Protein AF-A0A7X7N074-F1 (afdb_monomer_lite)

Secondary structure (DSSP, 8-state):
-EEEEEEEEBPHHHHHTGGG---GGGSBSS-EEEES--HHHHHHHHHHH-EEEEEEETTEEEEEEEHHHHHHHHHHH--EETTGGG--TTSEEEEEEEEE-

Foldseek 3Di:
DDKWKWKAAFDPVCVVVVQVAQALVNGHPDTWTKADADLVRCCVLCVVQFDDWHDNYVVKIKTKDFLLSVVVVCVVRVIDTPPNVVGDRGGIMMMMMGDDD

Structure (mmCIF, N/CA/C/O backbone):
data_AF-A0A7X7N074-F1
#
_entry.id   AF-A0A7X7N074-F1
#
loop_
_atom_site.group_PDB
_atom_site.id
_atom_site.type_symbol
_atom_site.label_atom_id
_atom_site.label_alt_id
_atom_site.label_comp_id
_atom_site.label_asym_id
_atom_site.label_entity_id
_atom_site.label_seq_id
_atom_site.pdbx_PDB_ins_code
_atom_site.Cartn_x
_atom_site.Cartn_y
_atom_site.Cartn_z
_atom_site.occupancy
_atom_site.B_iso_or_equiv
_atom_site.auth_seq_id
_atom_site.auth_comp_id
_atom_site.auth_asym_id
_atom_site.auth_atom_id
_atom_site.pdbx_PDB_model_num
ATOM 1 N N . MET A 1 1 ? 16.260 -6.460 7.716 1.00 60.62 1 MET A N 1
ATOM 2 C CA . MET A 1 1 ? 15.980 -5.727 6.471 1.00 60.62 1 MET A CA 1
ATOM 3 C C . MET A 1 1 ? 15.388 -4.399 6.880 1.00 60.62 1 MET A C 1
ATOM 5 O O . MET A 1 1 ? 14.380 -4.406 7.583 1.00 60.62 1 MET A O 1
ATOM 9 N N . MET A 1 2 ? 16.081 -3.304 6.583 1.00 80.94 2 MET A N 1
ATOM 10 C CA . MET A 1 2 ? 15.504 -1.976 6.754 1.00 80.94 2 MET A CA 1
ATOM 11 C C . MET A 1 2 ? 14.613 -1.725 5.542 1.00 80.94 2 MET A C 1
ATOM 13 O O . MET A 1 2 ? 14.959 -2.093 4.425 1.00 80.94 2 MET A O 1
ATOM 17 N N . SER A 1 3 ? 13.425 -1.193 5.770 1.00 87.06 3 SER A N 1
ATOM 18 C CA . SER A 1 3 ? 12.478 -0.912 4.701 1.00 87.06 3 SER A CA 1
ATOM 19 C C . SER A 1 3 ? 11.684 0.318 5.072 1.00 87.06 3 SER A C 1
ATOM 21 O O . SER A 1 3 ? 11.280 0.445 6.231 1.00 87.06 3 SER A O 1
ATOM 23 N N . SER A 1 4 ? 11.413 1.156 4.085 1.00 91.62 4 SER A N 1
ATOM 24 C CA . SER A 1 4 ? 10.496 2.279 4.224 1.00 91.62 4 SER A CA 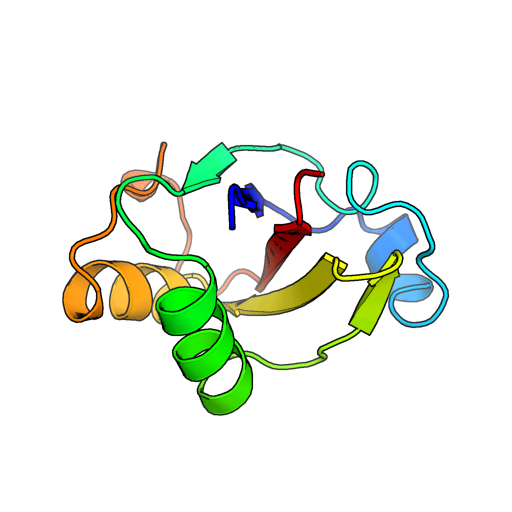1
ATOM 25 C C . SER A 1 4 ? 9.241 2.002 3.420 1.00 91.62 4 SER A C 1
ATOM 27 O O . SER A 1 4 ? 9.289 1.411 2.341 1.00 91.62 4 SER A O 1
ATOM 29 N N . ILE A 1 5 ? 8.099 2.393 3.971 1.00 93.69 5 ILE A N 1
ATOM 30 C CA . ILE A 1 5 ? 6.807 2.211 3.322 1.00 93.69 5 ILE A CA 1
ATOM 31 C C . ILE A 1 5 ? 6.136 3.567 3.267 1.00 93.69 5 ILE A C 1
ATOM 33 O O . ILE A 1 5 ? 5.967 4.225 4.293 1.00 93.69 5 ILE A O 1
ATOM 37 N N . TYR A 1 6 ? 5.735 3.946 2.064 1.00 94.31 6 TYR A N 1
ATOM 38 C CA . TYR A 1 6 ? 5.066 5.202 1.784 1.00 94.31 6 TYR A CA 1
ATOM 39 C C . TYR A 1 6 ? 3.683 4.937 1.218 1.00 94.31 6 TYR A C 1
ATOM 41 O O . TYR A 1 6 ? 3.462 3.943 0.524 1.00 94.31 6 TYR A O 1
ATOM 49 N N . TYR A 1 7 ? 2.749 5.838 1.482 1.00 93.94 7 TYR A N 1
ATOM 50 C CA . TYR A 1 7 ? 1.451 5.840 0.833 1.00 93.94 7 TYR A CA 1
ATOM 51 C C . TYR A 1 7 ? 1.052 7.253 0.417 1.00 93.94 7 TYR A C 1
ATOM 53 O O . TYR A 1 7 ? 1.511 8.244 0.984 1.00 93.94 7 TYR A O 1
ATOM 61 N N . GLY A 1 8 ? 0.176 7.334 -0.577 1.00 93.50 8 GLY A N 1
ATOM 62 C CA . GLY A 1 8 ? -0.319 8.607 -1.075 1.00 93.50 8 GLY A CA 1
ATOM 63 C C . GLY A 1 8 ? -1.245 8.446 -2.265 1.00 93.50 8 GLY A C 1
ATOM 64 O O . GLY A 1 8 ? -1.520 7.334 -2.724 1.00 93.50 8 GLY A O 1
ATOM 65 N N . LYS A 1 9 ? -1.756 9.568 -2.773 1.00 92.62 9 LYS A N 1
ATOM 66 C CA . LYS A 1 9 ? -2.494 9.564 -4.041 1.00 92.62 9 LYS A CA 1
ATOM 67 C C . LYS A 1 9 ? -1.539 9.215 -5.177 1.00 92.62 9 LYS A C 1
ATOM 69 O O . LYS A 1 9 ? -0.403 9.679 -5.191 1.00 92.62 9 LYS A O 1
ATOM 74 N N . ILE A 1 10 ? -1.998 8.399 -6.120 1.00 90.44 10 ILE A N 1
ATOM 75 C CA . ILE A 1 10 ? -1.210 8.032 -7.303 1.00 90.44 10 ILE A CA 1
ATOM 76 C C . ILE A 1 10 ? -1.213 9.223 -8.261 1.00 90.44 10 ILE A C 1
ATOM 78 O O . ILE A 1 10 ? -2.275 9.796 -8.506 1.00 90.44 10 ILE A O 1
ATOM 82 N N . LYS A 1 11 ? -0.052 9.584 -8.811 1.00 89.81 11 LYS A N 1
ATOM 83 C CA . LYS A 1 11 ? 0.023 10.599 -9.869 1.00 89.81 11 LYS A CA 1
ATOM 84 C C . LYS A 1 11 ? -0.730 10.122 -11.118 1.00 89.81 11 LYS A C 1
ATOM 86 O O . LYS A 1 11 ? -0.606 8.956 -11.499 1.00 89.81 11 LYS A O 1
ATOM 91 N N . GLU A 1 12 ? -1.509 10.985 -11.768 1.00 86.56 12 GLU A N 1
ATOM 92 C CA . GLU A 1 12 ? -2.344 10.589 -12.918 1.00 86.56 12 GLU A CA 1
ATOM 93 C C . GLU A 1 12 ? -1.503 10.050 -14.085 1.00 86.56 12 GLU A C 1
ATOM 95 O O . GLU A 1 12 ? -1.845 9.032 -14.690 1.00 86.56 12 GLU A O 1
ATOM 100 N N . GLU A 1 13 ? -0.350 10.664 -14.345 1.00 85.88 13 GLU A N 1
ATOM 101 C CA . GLU A 1 13 ? 0.603 10.236 -15.366 1.00 85.88 13 GLU A CA 1
ATOM 102 C C . GLU A 1 13 ? 1.169 8.837 -15.083 1.00 85.88 13 GLU A C 1
ATOM 104 O O . GLU A 1 13 ? 1.361 8.046 -16.007 1.00 85.88 13 GLU A O 1
ATOM 109 N N . ARG A 1 14 ? 1.349 8.497 -13.801 1.00 84.50 14 ARG A N 1
ATOM 110 C CA . ARG A 1 14 ? 1.825 7.185 -13.338 1.00 84.50 14 ARG A CA 1
ATOM 111 C C . ARG A 1 14 ? 0.710 6.152 -13.271 1.00 84.50 14 ARG A C 1
ATOM 113 O O . ARG A 1 14 ? 0.992 4.957 -13.282 1.00 84.50 14 ARG A O 1
ATOM 120 N N . LEU A 1 15 ? -0.553 6.580 -13.214 1.00 82.81 15 LEU A N 1
ATOM 121 C CA . LEU A 1 15 ? -1.703 5.683 -13.292 1.00 82.81 15 LEU A CA 1
ATOM 122 C C . LEU A 1 15 ? -1.823 5.070 -14.693 1.00 82.81 15 LEU A C 1
ATOM 124 O O . LEU A 1 15 ? -2.110 3.877 -14.805 1.00 82.81 15 LEU A O 1
ATOM 128 N N . ALA A 1 16 ? -1.566 5.869 -15.735 1.00 81.75 16 ALA A N 1
ATOM 129 C CA . ALA A 1 16 ? -1.566 5.424 -17.128 1.00 81.75 16 ALA A CA 1
ATOM 130 C C . ALA A 1 16 ? -0.387 4.489 -17.448 1.00 81.75 16 ALA A C 1
ATOM 132 O O . ALA A 1 16 ? -0.560 3.512 -18.172 1.00 81.75 16 ALA A O 1
ATOM 133 N N . THR A 1 17 ? 0.787 4.749 -16.868 1.00 82.69 17 THR A N 1
ATOM 134 C CA . THR A 1 17 ? 2.019 3.959 -17.059 1.00 82.69 17 THR A CA 1
ATOM 135 C C . THR A 1 17 ? 2.325 3.046 -15.873 1.00 82.69 17 THR A C 1
ATOM 137 O O . THR A 1 17 ? 3.478 2.720 -15.609 1.00 82.69 17 THR A O 1
ATOM 140 N N . TRP A 1 18 ? 1.292 2.607 -15.142 1.00 84.06 18 TRP A N 1
ATOM 141 C CA . TRP A 1 18 ? 1.462 1.922 -13.857 1.00 84.06 18 TRP A CA 1
ATOM 142 C C . TRP A 1 18 ? 2.423 0.727 -13.909 1.00 84.06 18 TRP A C 1
ATOM 144 O O . TRP A 1 18 ? 3.196 0.539 -12.973 1.00 84.06 18 TRP A O 1
ATOM 154 N N . GLN A 1 19 ? 2.388 -0.049 -14.997 1.00 82.12 19 GLN A N 1
ATOM 155 C CA . GLN A 1 19 ? 3.231 -1.236 -15.180 1.00 82.12 19 GLN A CA 1
ATOM 156 C C . GLN A 1 19 ? 4.683 -0.927 -15.578 1.00 82.12 19 GLN A C 1
ATOM 158 O O . GLN A 1 19 ? 5.541 -1.775 -15.366 1.00 82.12 19 GLN A O 1
ATOM 163 N N . ASP A 1 20 ? 4.963 0.270 -16.098 1.00 79.75 20 ASP A N 1
ATOM 164 C CA . ASP A 1 20 ? 6.281 0.668 -16.615 1.00 79.75 20 ASP A CA 1
ATOM 165 C C . ASP A 1 20 ? 7.067 1.540 -15.616 1.00 79.75 20 ASP A C 1
ATOM 167 O O . ASP A 1 20 ? 8.078 2.155 -15.959 1.00 79.75 20 ASP A O 1
ATOM 171 N N . ASN A 1 21 ? 6.596 1.643 -14.371 1.00 74.62 21 ASN A N 1
ATOM 172 C CA . ASN A 1 21 ? 7.233 2.477 -13.358 1.00 74.62 21 ASN A CA 1
ATOM 173 C C . ASN A 1 21 ? 8.518 1.836 -12.829 1.00 74.62 21 ASN A C 1
ATOM 175 O O . ASN A 1 21 ? 8.475 0.785 -12.199 1.00 74.62 21 ASN A O 1
ATOM 179 N N . SER A 1 22 ? 9.644 2.522 -13.027 1.00 77.94 22 SER A N 1
ATOM 180 C CA . SER A 1 22 ? 10.978 2.117 -12.559 1.00 77.94 22 SER A CA 1
ATOM 181 C C . SER A 1 22 ? 11.526 2.983 -11.419 1.00 77.94 22 SER A C 1
ATOM 183 O O . SER A 1 22 ? 12.689 2.856 -11.051 1.00 77.94 22 SER A O 1
ATOM 185 N N . GLU A 1 23 ? 10.732 3.926 -10.908 1.00 82.56 23 GLU A N 1
ATOM 186 C CA . GLU A 1 23 ? 11.156 4.865 -9.868 1.00 82.56 23 GLU A CA 1
ATOM 187 C C . GLU A 1 23 ? 10.180 4.816 -8.685 1.00 82.56 23 GLU A C 1
ATOM 189 O O . GLU A 1 23 ? 9.076 5.353 -8.793 1.00 82.56 23 GLU A O 1
ATOM 194 N N . PRO A 1 24 ? 10.545 4.199 -7.543 1.00 80.00 24 PRO A N 1
ATOM 195 C CA . PRO A 1 24 ? 9.631 4.025 -6.411 1.00 80.00 24 PRO A CA 1
ATOM 196 C C . PRO A 1 24 ? 9.120 5.351 -5.828 1.00 80.00 24 PRO A C 1
ATOM 198 O O . PRO A 1 24 ? 7.959 5.451 -5.436 1.00 80.00 24 PRO A O 1
ATOM 201 N N . TYR A 1 25 ? 9.967 6.381 -5.793 1.00 80.31 25 TYR A N 1
ATOM 202 C CA . TYR A 1 25 ? 9.647 7.671 -5.173 1.00 80.31 25 TYR A CA 1
ATOM 203 C C . TYR A 1 25 ? 8.798 8.599 -6.055 1.00 80.31 25 TYR A C 1
ATOM 205 O O . TYR A 1 25 ? 8.281 9.595 -5.552 1.00 80.31 25 TYR A O 1
ATOM 213 N N . ASP A 1 26 ? 8.639 8.287 -7.346 1.00 86.19 26 ASP A N 1
ATOM 214 C CA . ASP A 1 26 ? 7.942 9.150 -8.311 1.00 86.19 26 ASP A CA 1
ATOM 215 C C . ASP A 1 26 ? 6.512 8.681 -8.632 1.00 86.19 26 ASP A C 1
ATOM 217 O O . ASP A 1 26 ? 5.896 9.119 -9.598 1.00 86.19 26 ASP A O 1
ATOM 221 N N . ILE A 1 27 ? 5.956 7.778 -7.826 1.00 87.44 27 ILE A N 1
ATOM 222 C CA . ILE A 1 27 ? 4.631 7.183 -8.069 1.00 87.44 27 ILE A CA 1
ATOM 223 C C . ILE A 1 27 ? 3.517 7.985 -7.394 1.00 87.44 27 ILE A C 1
ATOM 225 O O . ILE A 1 27 ? 2.392 8.060 -7.899 1.00 87.44 27 ILE A O 1
ATOM 229 N N . LEU A 1 28 ? 3.826 8.564 -6.236 1.00 91.81 28 LEU A N 1
ATOM 230 C CA . LEU A 1 28 ? 2.861 9.211 -5.358 1.00 91.81 28 LEU A CA 1
ATOM 231 C C . LEU A 1 28 ? 2.959 10.733 -5.477 1.00 91.81 28 LEU A C 1
ATOM 233 O O . LEU A 1 28 ? 4.046 11.287 -5.624 1.00 91.81 28 LEU A O 1
ATOM 237 N N . VAL A 1 29 ? 1.816 11.414 -5.403 1.00 90.75 29 VAL A N 1
ATOM 238 C CA . VAL A 1 29 ? 1.748 12.881 -5.302 1.00 90.75 29 VAL A CA 1
ATOM 239 C C . VAL A 1 29 ? 2.351 13.341 -3.974 1.00 90.75 29 VAL A C 1
ATOM 241 O O . VAL A 1 29 ? 3.145 14.277 -3.944 1.00 90.75 29 VAL A O 1
ATOM 244 N N . ASP A 1 30 ? 2.008 12.632 -2.899 1.00 89.19 30 ASP A N 1
ATOM 245 C CA . ASP A 1 30 ? 2.478 12.868 -1.539 1.00 89.19 30 ASP A CA 1
ATOM 246 C C . ASP A 1 30 ? 3.072 11.573 -0.977 1.00 89.19 30 ASP A C 1
ATOM 248 O O . ASP A 1 30 ? 2.500 10.499 -1.157 1.00 89.19 30 ASP A O 1
ATOM 252 N N . ASN A 1 31 ? 4.194 11.672 -0.265 1.00 90.06 31 ASN A N 1
ATOM 253 C CA . ASN A 1 31 ? 4.864 10.527 0.353 1.00 90.06 31 ASN A CA 1
ATOM 254 C C . ASN A 1 31 ? 4.622 10.543 1.866 1.00 90.06 31 ASN A C 1
ATOM 256 O O . ASN A 1 31 ? 5.421 11.100 2.614 1.00 90.06 31 ASN A O 1
ATOM 260 N N . HIS A 1 32 ? 3.505 9.974 2.316 1.00 92.88 32 HIS A N 1
ATOM 261 C CA . HIS A 1 32 ? 3.211 9.820 3.744 1.00 92.88 32 HIS A CA 1
ATOM 262 C C . HIS A 1 32 ? 3.776 8.506 4.265 1.00 92.88 32 HIS A C 1
ATOM 264 O O . HIS A 1 32 ? 3.592 7.463 3.634 1.00 92.88 32 HIS A O 1
ATOM 270 N N . GLU A 1 33 ? 4.452 8.538 5.409 1.00 92.06 33 GLU A N 1
ATOM 271 C CA . GLU A 1 33 ? 5.110 7.345 5.933 1.00 92.06 33 GLU A CA 1
ATOM 272 C C . GLU A 1 33 ? 4.140 6.405 6.659 1.00 92.06 33 GLU A C 1
ATOM 274 O O . GLU A 1 33 ? 3.173 6.801 7.320 1.00 92.06 33 GLU A O 1
ATOM 279 N N . ILE A 1 34 ? 4.420 5.110 6.515 1.00 93.00 34 ILE A N 1
ATOM 280 C CA . ILE A 1 34 ? 3.836 4.042 7.314 1.00 9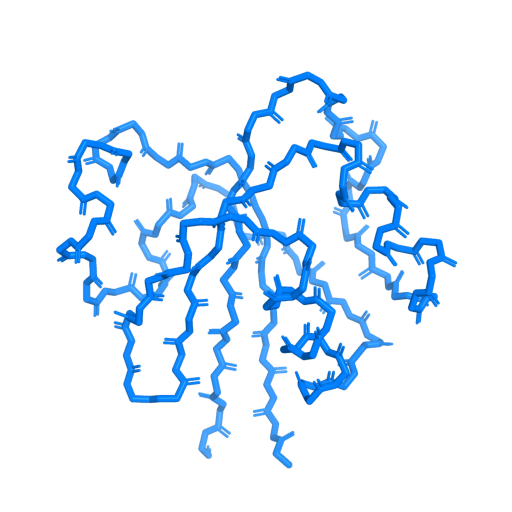3.00 34 ILE A CA 1
ATOM 281 C C . ILE A 1 34 ? 4.934 3.491 8.219 1.00 93.00 34 ILE A C 1
ATOM 283 O O . ILE A 1 34 ? 5.866 2.821 7.772 1.00 93.00 34 ILE A O 1
ATOM 287 N N . HIS A 1 35 ? 4.786 3.721 9.517 1.00 91.06 35 HIS A N 1
ATOM 288 C CA . HIS A 1 35 ? 5.731 3.286 10.533 1.00 91.06 35 HIS A CA 1
ATOM 289 C C . HIS A 1 35 ? 5.230 2.064 11.308 1.00 91.06 35 HIS A C 1
ATOM 291 O O . HIS A 1 35 ? 4.070 1.652 11.233 1.00 91.06 35 HIS A O 1
ATOM 297 N N . ARG A 1 36 ? 6.127 1.509 12.134 1.00 88.75 36 ARG A N 1
ATOM 298 C CA . ARG A 1 36 ? 5.847 0.415 13.082 1.00 88.75 36 ARG A CA 1
ATOM 299 C C . ARG A 1 36 ? 5.308 -0.863 12.430 1.00 88.75 36 ARG A C 1
ATOM 301 O O . ARG A 1 36 ? 4.591 -1.629 13.068 1.00 8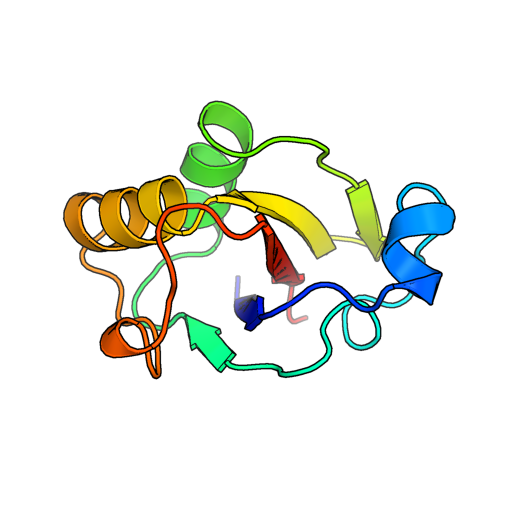8.75 36 ARG A O 1
ATOM 308 N N . VAL A 1 37 ? 5.683 -1.127 11.180 1.00 89.81 37 VAL A N 1
ATOM 309 C CA . VAL A 1 37 ? 5.401 -2.392 10.498 1.00 89.81 37 VAL A CA 1
ATOM 310 C C . VAL A 1 37 ? 6.685 -2.969 9.915 1.00 89.81 37 VAL A C 1
ATOM 312 O O . VAL A 1 37 ? 7.487 -2.257 9.320 1.00 89.81 37 VAL A O 1
ATOM 315 N N . GLY A 1 38 ? 6.903 -4.268 10.120 1.00 88.69 38 GLY A N 1
ATOM 316 C CA . GLY A 1 38 ? 8.030 -4.966 9.507 1.00 88.69 38 GLY A CA 1
ATOM 317 C C . GLY A 1 38 ? 7.798 -5.160 8.010 1.00 88.69 38 GLY A C 1
ATOM 318 O O . GLY A 1 38 ? 6.683 -5.494 7.608 1.00 88.69 38 GLY A O 1
ATOM 319 N N . GLY A 1 39 ? 8.847 -5.012 7.198 1.00 89.31 39 GLY A N 1
ATOM 320 C CA . GLY A 1 39 ? 8.742 -5.127 5.742 1.00 89.31 39 GLY A CA 1
ATOM 321 C C . GLY A 1 39 ? 8.124 -6.445 5.267 1.00 89.31 39 GLY A C 1
ATOM 322 O O . GLY A 1 39 ? 7.206 -6.432 4.456 1.00 89.31 39 GLY A O 1
ATOM 323 N N . TRP A 1 40 ? 8.521 -7.577 5.857 1.00 89.38 40 TRP A N 1
ATOM 324 C CA . TRP A 1 40 ? 7.916 -8.884 5.561 1.00 89.38 40 TRP A CA 1
ATOM 325 C C . TRP A 1 40 ? 6.422 -8.936 5.891 1.00 89.38 40 TRP A C 1
ATOM 327 O O . TRP A 1 40 ? 5.620 -9.340 5.054 1.00 89.38 40 TRP A O 1
ATOM 337 N N . SER A 1 41 ? 6.029 -8.453 7.074 1.00 90.25 41 SER A N 1
ATOM 338 C CA . SER A 1 41 ? 4.620 -8.400 7.482 1.00 90.25 41 SER A CA 1
ATOM 339 C C . SER A 1 41 ? 3.787 -7.503 6.566 1.00 90.25 41 SER A C 1
ATOM 341 O O . SER A 1 41 ? 2.624 -7.808 6.293 1.00 90.25 41 SER A O 1
ATOM 343 N N . PHE A 1 42 ? 4.372 -6.399 6.089 1.00 92.00 42 PHE A N 1
ATOM 344 C CA . PHE A 1 42 ? 3.748 -5.548 5.083 1.00 92.00 42 PHE A CA 1
A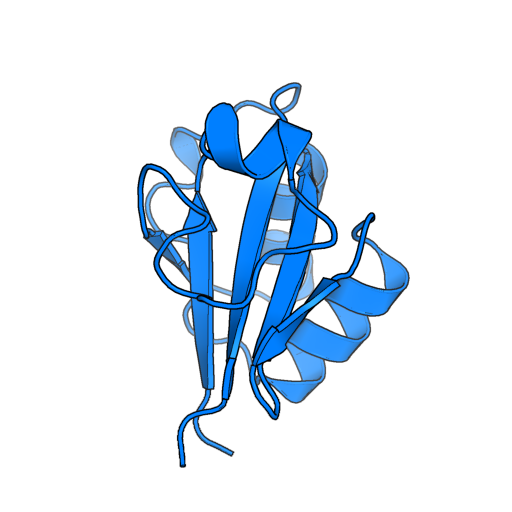TOM 345 C C . PHE A 1 42 ? 3.573 -6.304 3.766 1.00 92.00 42 PHE A C 1
ATOM 347 O O . PHE A 1 42 ? 2.454 -6.367 3.264 1.00 92.00 42 PHE A O 1
ATOM 354 N N . LEU A 1 43 ? 4.641 -6.905 3.233 1.00 92.12 43 LEU A N 1
ATOM 355 C CA . LEU A 1 43 ? 4.617 -7.613 1.953 1.00 92.12 43 LEU A CA 1
ATOM 356 C C . LEU A 1 43 ? 3.598 -8.757 1.960 1.00 92.12 43 LEU A C 1
ATOM 358 O O . LEU A 1 43 ? 2.803 -8.861 1.027 1.00 92.12 43 LEU A O 1
ATOM 362 N N . ASP A 1 44 ? 3.559 -9.567 3.019 1.00 92.06 44 ASP A N 1
ATOM 363 C CA . ASP A 1 44 ? 2.590 -10.659 3.165 1.00 92.06 44 ASP A CA 1
ATOM 364 C C . ASP A 1 44 ? 1.145 -10.146 3.141 1.00 92.06 44 ASP A C 1
ATOM 366 O O . ASP A 1 44 ? 0.284 -10.705 2.457 1.00 92.06 44 ASP A O 1
ATOM 370 N N . TYR A 1 45 ? 0.863 -9.047 3.850 1.00 92.44 45 TYR A N 1
ATOM 371 C CA . TYR A 1 45 ? -0.468 -8.448 3.839 1.00 92.44 45 TYR A CA 1
ATOM 372 C C . TYR A 1 45 ? -0.805 -7.826 2.480 1.00 92.44 45 TYR A C 1
ATOM 374 O O . TYR A 1 45 ? -1.894 -8.071 1.956 1.00 92.44 45 TYR A O 1
ATOM 382 N N . ALA A 1 46 ? 0.105 -7.024 1.925 1.00 92.44 46 ALA A N 1
ATOM 383 C CA . ALA A 1 46 ? -0.081 -6.286 0.682 1.00 92.44 46 ALA A CA 1
ATOM 384 C C . ALA A 1 46 ? -0.310 -7.241 -0.491 1.00 92.44 46 ALA A C 1
ATOM 386 O O . ALA A 1 46 ? -1.286 -7.082 -1.217 1.00 92.44 46 ALA A O 1
ATOM 387 N N . ASN A 1 47 ? 0.496 -8.300 -0.612 1.00 92.06 47 ASN A N 1
ATOM 388 C CA . ASN A 1 47 ? 0.329 -9.317 -1.653 1.00 92.06 47 ASN A CA 1
ATOM 389 C C . ASN A 1 47 ? -1.034 -10.032 -1.580 1.00 92.06 47 ASN A C 1
ATOM 391 O O . ASN A 1 47 ? -1.530 -10.496 -2.601 1.00 92.06 47 ASN A O 1
ATOM 395 N N . ALA A 1 48 ? -1.640 -10.132 -0.393 1.00 92.25 48 ALA A N 1
ATOM 396 C CA . ALA A 1 48 ? -2.923 -10.806 -0.204 1.00 92.25 48 ALA A CA 1
ATOM 397 C C . ALA A 1 48 ? -4.144 -9.871 -0.280 1.00 92.25 48 ALA A C 1
ATOM 399 O O . ALA A 1 48 ? -5.255 -10.346 -0.507 1.00 92.25 48 ALA A O 1
ATOM 400 N N . ASN A 1 49 ? -3.977 -8.568 -0.023 1.00 93.00 49 ASN A N 1
ATOM 401 C CA . ASN A 1 49 ? -5.103 -7.642 0.164 1.00 93.00 49 ASN A CA 1
ATOM 402 C C . ASN A 1 49 ? -5.097 -6.443 -0.782 1.00 93.00 49 ASN A C 1
ATOM 404 O O . ASN A 1 49 ? -6.150 -5.825 -0.927 1.00 93.00 49 ASN A O 1
ATOM 408 N N . PHE A 1 50 ? -3.959 -6.078 -1.368 1.00 93.69 50 PHE A N 1
ATOM 409 C CA . PHE A 1 50 ? -3.846 -4.977 -2.323 1.00 93.69 50 PHE A CA 1
ATOM 410 C C . PHE A 1 50 ? -3.813 -5.511 -3.756 1.00 93.69 50 PHE A C 1
ATOM 412 O O . PHE A 1 50 ? -3.593 -6.702 -3.981 1.00 93.69 50 PHE A O 1
ATOM 419 N N . SER A 1 51 ? -4.078 -4.638 -4.725 1.00 90.50 51 SER A N 1
ATOM 420 C CA . SER A 1 51 ? -4.129 -4.992 -6.143 1.00 90.50 51 SER A CA 1
ATOM 421 C C . SER A 1 51 ? -2.968 -4.380 -6.919 1.00 90.50 51 SER A C 1
ATOM 423 O O . SER A 1 51 ? -2.225 -3.542 -6.406 1.00 90.50 51 SER A O 1
ATOM 425 N N . ASP A 1 52 ? -2.820 -4.822 -8.171 1.00 89.12 52 ASP A N 1
ATOM 426 C CA . ASP A 1 52 ? -1.925 -4.211 -9.157 1.00 89.12 52 ASP A CA 1
ATOM 427 C C . ASP A 1 52 ? -0.483 -4.062 -8.659 1.00 89.12 52 ASP A C 1
ATOM 429 O O . ASP A 1 52 ? 0.134 -3.010 -8.811 1.00 89.12 52 ASP A O 1
ATOM 433 N N . LYS A 1 53 ? 0.058 -5.116 -8.041 1.00 91.94 53 LYS A N 1
ATOM 434 C CA . LYS A 1 53 ? 1.461 -5.140 -7.630 1.00 91.94 53 LYS A CA 1
ATOM 435 C C . LYS A 1 53 ? 2.366 -4.933 -8.846 1.00 91.94 53 LYS A C 1
ATOM 437 O O . LYS A 1 53 ? 2.317 -5.724 -9.787 1.00 91.94 53 LYS A O 1
ATOM 442 N N . VAL A 1 54 ? 3.242 -3.941 -8.769 1.00 90.50 54 VAL A N 1
ATOM 443 C CA . VAL A 1 54 ? 4.299 -3.685 -9.752 1.00 90.50 54 VAL A CA 1
ATOM 444 C C . VAL A 1 54 ? 5.638 -3.650 -9.035 1.00 90.50 54 VAL A C 1
ATOM 446 O O . VAL A 1 54 ? 5.752 -3.122 -7.929 1.00 90.50 54 VAL A O 1
ATOM 449 N N . GLN A 1 55 ? 6.649 -4.261 -9.642 1.00 89.56 55 GLN A N 1
ATOM 450 C CA . GLN A 1 55 ? 8.021 -4.127 -9.178 1.00 89.56 55 GLN A CA 1
ATOM 451 C C . GLN A 1 55 ? 8.602 -2.844 -9.760 1.00 89.56 55 GLN A C 1
ATOM 453 O O . GLN A 1 55 ? 8.593 -2.673 -10.973 1.00 89.56 55 GLN A O 1
ATOM 458 N N . VAL A 1 56 ? 9.086 -1.967 -8.886 1.00 88.06 56 VAL A N 1
ATOM 459 C CA . VAL A 1 56 ? 9.536 -0.618 -9.264 1.00 88.06 56 VAL A CA 1
ATOM 460 C C . VAL A 1 56 ? 11.041 -0.448 -9.117 1.00 88.06 56 VAL A C 1
ATOM 462 O O . VAL A 1 56 ? 11.612 0.420 -9.756 1.00 88.06 56 VAL A O 1
ATOM 465 N N . ASP A 1 57 ? 11.688 -1.299 -8.318 1.00 85.94 57 ASP A N 1
ATOM 466 C CA . ASP A 1 57 ? 13.146 -1.434 -8.246 1.00 85.94 57 ASP A CA 1
ATOM 467 C C . ASP A 1 57 ? 13.510 -2.841 -7.723 1.00 85.94 57 ASP A C 1
ATOM 469 O O . ASP A 1 57 ? 12.632 -3.644 -7.373 1.00 85.94 57 ASP A O 1
ATOM 473 N N . TRP A 1 58 ? 14.798 -3.180 -7.655 1.00 85.12 58 TRP A N 1
ATOM 474 C CA . TRP A 1 58 ? 15.263 -4.399 -7.002 1.00 85.12 58 TRP A CA 1
ATOM 475 C C . TRP A 1 58 ? 14.864 -4.378 -5.523 1.00 85.12 58 TRP A C 1
ATOM 477 O O . TRP A 1 58 ? 15.331 -3.540 -4.754 1.00 85.12 58 TRP A O 1
ATOM 487 N N . GLY A 1 59 ? 13.959 -5.280 -5.140 1.00 85.81 59 GLY A N 1
ATOM 488 C CA . GLY A 1 59 ? 13.433 -5.354 -3.774 1.00 85.81 59 GLY A CA 1
ATOM 489 C C . GLY A 1 59 ? 12.284 -4.390 -3.456 1.00 85.81 59 GLY A C 1
ATOM 490 O O . GLY A 1 59 ? 11.634 -4.552 -2.428 1.00 85.81 59 GLY A O 1
ATOM 491 N N . SER A 1 60 ? 11.958 -3.439 -4.339 1.00 91.19 60 SER A N 1
ATOM 492 C CA . SER A 1 60 ? 10.914 -2.431 -4.093 1.00 91.19 60 SER A CA 1
ATOM 493 C C . SER A 1 60 ? 9.666 -2.665 -4.944 1.00 91.19 60 SER A C 1
ATOM 495 O O . SER A 1 60 ? 9.741 -3.005 -6.129 1.00 91.19 60 SER A O 1
ATOM 497 N N . PHE A 1 61 ? 8.492 -2.454 -4.349 1.00 92.56 61 PHE A N 1
ATOM 498 C CA . PHE A 1 61 ? 7.200 -2.773 -4.960 1.00 92.56 61 PHE A CA 1
ATOM 499 C C . PHE A 1 61 ? 6.178 -1.668 -4.724 1.00 92.56 61 PHE A C 1
ATOM 501 O O . PHE A 1 61 ? 6.084 -1.129 -3.627 1.00 92.56 61 PHE A O 1
ATOM 508 N N . ALA A 1 62 ? 5.349 -1.398 -5.725 1.00 93.12 62 ALA A N 1
ATOM 509 C CA . ALA A 1 62 ? 4.185 -0.536 -5.605 1.00 93.12 62 ALA A CA 1
ATOM 510 C C . ALA A 1 62 ? 2.891 -1.349 -5.690 1.00 93.12 62 ALA A C 1
ATOM 512 O O . ALA A 1 62 ? 2.807 -2.346 -6.408 1.00 93.12 62 ALA A O 1
ATOM 513 N N . TYR A 1 63 ? 1.876 -0.906 -4.960 1.00 94.31 63 TYR A N 1
ATOM 514 C CA . TYR A 1 63 ? 0.563 -1.533 -4.860 1.00 94.31 63 TYR A CA 1
ATOM 515 C C . TYR A 1 63 ? -0.529 -0.477 -4.991 1.00 94.31 63 TYR A C 1
ATOM 517 O O . TYR A 1 63 ? -0.352 0.656 -4.539 1.00 94.31 63 TYR A O 1
ATOM 525 N N . LYS A 1 64 ? -1.684 -0.862 -5.535 1.00 93.25 64 LYS A N 1
ATOM 526 C CA . LYS A 1 64 ? -2.906 -0.056 -5.478 1.00 93.25 64 LYS A CA 1
ATOM 527 C C . LYS A 1 64 ? -3.821 -0.564 -4.376 1.00 93.25 64 LYS A C 1
ATOM 529 O O . LYS A 1 64 ? -3.966 -1.767 -4.154 1.00 93.25 64 LYS A O 1
ATOM 534 N N . CYS A 1 65 ? -4.461 0.361 -3.679 1.00 93.38 65 CYS A N 1
ATOM 535 C CA . CYS A 1 65 ? -5.436 0.036 -2.651 1.00 93.38 65 CYS A CA 1
ATOM 536 C C . CYS A 1 65 ? -6.468 1.155 -2.504 1.00 93.38 65 CYS A C 1
ATOM 538 O O . CYS A 1 65 ? -6.235 2.296 -2.882 1.00 93.38 65 CYS A O 1
ATOM 540 N N . SER A 1 66 ? -7.622 0.828 -1.941 1.00 93.62 66 SER A N 1
ATOM 541 C CA . SER A 1 66 ? -8.614 1.815 -1.508 1.00 93.62 66 SER A CA 1
ATOM 542 C C . SER A 1 66 ? -8.306 2.324 -0.103 1.00 93.62 66 SER A C 1
ATOM 544 O O . SER A 1 66 ? -7.695 1.620 0.711 1.00 93.62 66 SER A O 1
ATOM 546 N N . GLY A 1 67 ? -8.826 3.501 0.247 1.00 92.25 67 GLY A N 1
ATOM 547 C CA . GLY A 1 67 ? -8.715 4.017 1.614 1.00 92.25 67 GLY A CA 1
ATOM 548 C C . GLY A 1 67 ? -9.286 3.070 2.677 1.00 92.25 67 GLY A C 1
ATOM 549 O O . GLY A 1 67 ? -8.711 2.921 3.759 1.00 92.25 67 GLY A O 1
ATOM 550 N N . LYS A 1 68 ? -10.350 2.319 2.349 1.00 92.75 68 LYS A N 1
ATOM 551 C CA . LYS A 1 68 ? -10.876 1.246 3.218 1.00 92.75 68 LYS A CA 1
ATOM 552 C C . LYS A 1 68 ? -9.833 0.164 3.494 1.00 92.75 68 LYS A C 1
ATOM 554 O O . LYS A 1 68 ? -9.713 -0.302 4.629 1.00 92.75 68 LYS A O 1
ATOM 559 N N . GLN A 1 69 ? -9.083 -0.253 2.473 1.00 93.12 69 GLN A N 1
ATOM 560 C CA . GLN A 1 69 ? -8.031 -1.261 2.616 1.00 93.12 69 GLN A CA 1
ATOM 561 C C . GLN A 1 69 ? -6.857 -0.742 3.456 1.00 93.12 69 GLN A C 1
ATOM 563 O O . GLN A 1 69 ? -6.357 -1.508 4.280 1.00 93.12 69 GLN A O 1
ATOM 568 N N . LEU A 1 70 ? -6.481 0.538 3.330 1.00 92.38 70 LEU A N 1
ATOM 569 C CA . LEU A 1 70 ? -5.467 1.182 4.182 1.00 92.38 70 LEU A CA 1
ATOM 570 C C . LEU A 1 70 ? -5.888 1.233 5.652 1.00 92.38 70 LEU A C 1
ATOM 572 O O . LEU A 1 70 ? -5.147 0.794 6.530 1.00 92.38 70 LEU A O 1
ATOM 576 N N . LYS A 1 71 ? -7.113 1.682 5.940 1.00 91.50 71 LYS A N 1
ATOM 577 C CA . LYS A 1 71 ? -7.640 1.705 7.316 1.00 91.50 71 LYS A CA 1
ATOM 578 C C . LYS A 1 71 ? -7.747 0.297 7.906 1.00 91.50 71 LYS A C 1
ATOM 580 O O . LYS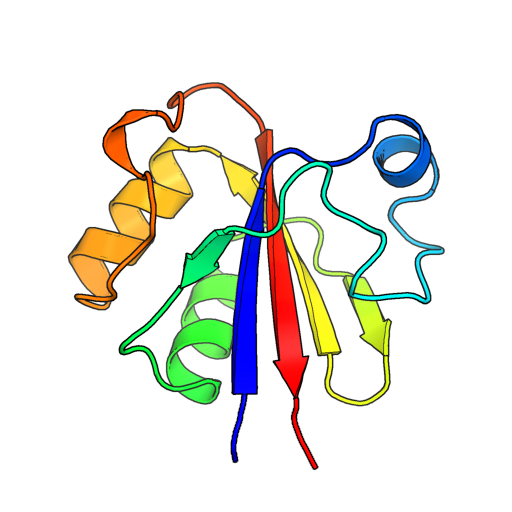 A 1 71 ? -7.468 0.083 9.086 1.00 91.50 71 LYS A O 1
ATOM 585 N N . LYS A 1 72 ? -8.128 -0.694 7.092 1.00 92.62 72 LYS A N 1
ATOM 586 C CA . LYS A 1 72 ? -8.157 -2.106 7.504 1.00 92.62 72 LYS A CA 1
ATOM 587 C C . LYS A 1 72 ? -6.753 -2.646 7.779 1.00 92.62 72 LYS A C 1
ATOM 589 O O . LYS A 1 72 ? -6.577 -3.376 8.753 1.00 92.62 72 LYS A O 1
ATOM 594 N N . PHE A 1 73 ? -5.779 -2.275 6.951 1.00 91.81 73 PHE A N 1
ATOM 595 C CA . PHE A 1 73 ? -4.374 -2.612 7.147 1.00 91.81 73 PHE A CA 1
ATOM 596 C C . PHE A 1 73 ? -3.876 -2.069 8.487 1.00 91.81 73 PHE A C 1
ATOM 598 O O . PHE A 1 73 ? -3.464 -2.870 9.323 1.00 91.81 73 PHE A O 1
ATOM 605 N N . GLN A 1 74 ? -4.064 -0.770 8.744 1.00 91.44 74 GLN A N 1
ATOM 606 C CA . GLN A 1 74 ? -3.700 -0.121 10.007 1.00 91.44 74 GLN A CA 1
ATOM 607 C C . GLN A 1 74 ? -4.234 -0.872 11.231 1.00 91.44 74 GLN A C 1
ATOM 609 O O . GLN A 1 74 ? -3.497 -1.172 12.166 1.00 91.44 74 GLN A O 1
ATOM 614 N N . ARG A 1 75 ? -5.523 -1.232 11.213 1.00 89.69 75 ARG A N 1
ATOM 615 C CA . ARG A 1 75 ? -6.167 -1.949 12.324 1.00 89.69 75 ARG A CA 1
ATOM 616 C C . ARG A 1 75 ? -5.607 -3.354 12.541 1.00 89.69 75 ARG A C 1
ATOM 618 O O . ARG A 1 75 ? -5.616 -3.828 13.671 1.00 89.69 75 ARG A O 1
ATOM 625 N N . LYS A 1 76 ? -5.173 -4.039 11.478 1.00 89.44 76 LYS A N 1
ATOM 626 C CA . LYS A 1 76 ? -4.701 -5.429 11.556 1.00 89.44 76 LYS A CA 1
ATOM 627 C C . LYS A 1 76 ? -3.233 -5.519 11.960 1.00 89.44 76 LYS A C 1
ATOM 629 O O . LYS A 1 76 ? -2.872 -6.421 12.707 1.00 89.44 76 LYS A O 1
ATOM 634 N N . THR A 1 77 ? -2.398 -4.623 11.443 1.00 86.19 77 THR A N 1
ATOM 635 C CA . THR A 1 77 ? -0.953 -4.621 11.704 1.00 86.19 77 THR A CA 1
ATOM 636 C C . THR A 1 77 ? -0.556 -3.721 12.864 1.00 86.19 77 THR A C 1
ATOM 638 O O . THR A 1 77 ? 0.589 -3.795 13.298 1.00 86.19 77 THR A O 1
ATOM 641 N N . LEU A 1 78 ? -1.488 -2.906 13.380 1.00 86.56 78 LEU A N 1
ATOM 642 C CA . LEU A 1 78 ? -1.236 -1.885 14.403 1.00 86.56 78 LEU A CA 1
ATOM 643 C C . LEU A 1 78 ? -0.132 -0.901 13.983 1.00 86.56 78 LEU A C 1
ATOM 645 O O . LEU A 1 78 ? 0.565 -0.338 14.828 1.00 86.56 78 LEU A O 1
ATOM 649 N N . CYS A 1 79 ? 0.033 -0.711 12.672 1.00 90.06 79 CYS A N 1
ATOM 650 C CA . CYS A 1 79 ? 0.995 0.226 12.122 1.00 90.06 79 CYS A CA 1
ATOM 651 C C . CYS A 1 79 ? 0.513 1.669 12.299 1.00 90.06 79 CYS A C 1
ATOM 653 O O . CYS A 1 79 ? -0.680 1.949 12.448 1.00 90.06 79 CYS A O 1
ATOM 655 N N . GLU A 1 80 ? 1.452 2.600 12.255 1.00 91.56 80 GLU A N 1
ATOM 656 C CA . GLU A 1 80 ? 1.169 4.027 12.333 1.00 91.56 80 GLU A CA 1
ATOM 657 C C . GLU A 1 80 ? 1.200 4.588 10.913 1.00 91.56 80 GLU A C 1
ATOM 659 O O . GLU A 1 80 ? 2.206 4.457 10.227 1.00 91.56 80 GLU A O 1
ATOM 664 N N . ILE A 1 81 ? 0.076 5.129 10.445 1.00 91.19 81 ILE A N 1
ATOM 665 C CA . ILE A 1 81 ? -0.052 5.703 9.104 1.00 91.19 81 ILE A CA 1
ATOM 666 C C . ILE A 1 81 ? -0.243 7.203 9.284 1.00 91.19 81 ILE A C 1
ATOM 668 O O . ILE A 1 81 ? -1.247 7.620 9.868 1.00 91.19 81 ILE A O 1
ATOM 672 N N . GLU A 1 82 ? 0.705 8.004 8.806 1.00 90.69 82 GLU A N 1
ATOM 673 C CA . GLU A 1 82 ? 0.601 9.463 8.877 1.00 90.69 82 GLU A CA 1
ATOM 674 C C . GLU A 1 82 ? -0.660 9.950 8.160 1.00 90.69 82 GLU A C 1
ATOM 676 O O . GLU A 1 82 ? -0.938 9.488 7.066 1.00 90.69 82 GLU A O 1
ATOM 681 N N . LYS A 1 83 ? -1.418 10.902 8.718 1.00 89.31 83 LYS A N 1
ATOM 682 C CA . LYS A 1 83 ? -2.590 11.530 8.065 1.00 89.31 83 LYS A CA 1
ATOM 683 C C . LYS A 1 83 ? -3.716 10.575 7.624 1.00 89.31 83 LYS A C 1
ATOM 685 O O . LYS A 1 83 ? -4.491 10.910 6.725 1.00 89.31 83 LYS A O 1
ATOM 690 N N . ILE A 1 84 ? -3.852 9.406 8.251 1.00 88.19 84 ILE A N 1
ATOM 691 C CA . ILE A 1 84 ? -4.895 8.414 7.928 1.00 88.19 84 ILE A CA 1
ATOM 692 C C . ILE A 1 84 ? -6.330 8.963 8.042 1.00 88.19 84 ILE A C 1
ATOM 694 O O . ILE A 1 84 ? -7.248 8.475 7.382 1.00 88.19 84 ILE A O 1
ATOM 698 N N . GLU A 1 85 ? -6.543 9.991 8.862 1.00 87.12 85 GLU A N 1
ATOM 699 C CA . GLU A 1 85 ? -7.813 10.700 9.017 1.00 87.12 85 GLU A CA 1
ATOM 700 C C . GLU A 1 85 ? -8.265 11.422 7.740 1.00 87.12 85 GLU A C 1
ATOM 702 O O . GLU A 1 85 ? -9.466 11.574 7.523 1.00 87.12 85 GLU A O 1
ATOM 707 N N . ASN A 1 86 ? -7.322 11.795 6.869 1.00 87.56 86 ASN A N 1
ATOM 708 C CA . ASN A 1 86 ? -7.598 12.465 5.596 1.00 87.56 86 ASN A CA 1
ATOM 709 C C . ASN A 1 86 ? -7.841 11.475 4.447 1.00 87.56 86 ASN A C 1
ATOM 711 O O . ASN A 1 86 ? -8.197 11.884 3.343 1.00 87.56 86 ASN A O 1
ATOM 715 N N . VAL A 1 87 ? -7.654 10.175 4.693 1.00 89.62 87 VAL A N 1
ATOM 716 C CA . VAL A 1 87 ? -7.840 9.130 3.686 1.00 89.62 87 VAL A CA 1
ATOM 717 C C . VAL A 1 87 ? -9.330 8.897 3.451 1.00 89.62 87 VAL A C 1
ATOM 719 O O . VAL A 1 87 ? -10.073 8.503 4.359 1.00 89.62 87 VAL A O 1
ATOM 722 N N . ASN A 1 88 ? -9.762 9.096 2.209 1.00 91.50 88 ASN A N 1
ATOM 723 C CA . ASN A 1 88 ? -11.116 8.815 1.759 1.00 91.50 88 ASN A CA 1
ATOM 724 C C . ASN A 1 88 ? -11.271 7.326 1.429 1.00 91.50 88 ASN A C 1
ATOM 726 O O . ASN A 1 88 ? -10.463 6.723 0.736 1.00 91.50 88 ASN A O 1
ATOM 730 N N . ASP A 1 89 ? -12.348 6.731 1.915 1.00 90.00 89 ASP A N 1
ATOM 731 C CA . ASP A 1 89 ? -12.659 5.318 1.761 1.00 90.00 89 ASP A CA 1
ATOM 732 C C . ASP A 1 89 ? -12.843 4.859 0.300 1.00 90.00 89 ASP A C 1
ATOM 734 O O . ASP A 1 89 ? -12.562 3.697 -0.003 1.00 90.00 89 ASP A O 1
ATOM 738 N N . GLU A 1 90 ? -13.319 5.741 -0.583 1.00 88.00 90 GLU A N 1
ATOM 739 C CA . GLU A 1 90 ? -13.642 5.428 -1.987 1.00 88.00 90 GLU A CA 1
ATOM 740 C C . GLU A 1 90 ? -12.534 5.813 -2.976 1.00 88.00 90 GLU A C 1
ATOM 742 O O . GLU A 1 90 ? -12.567 5.398 -4.133 1.00 88.00 90 GLU A O 1
ATOM 747 N N . GLU A 1 91 ? -11.533 6.575 -2.531 1.00 90.25 91 GLU A N 1
ATOM 748 C CA . GLU A 1 91 ? -10.397 6.951 -3.370 1.00 90.25 91 GLU A CA 1
ATOM 749 C C . GLU A 1 91 ? -9.371 5.813 -3.484 1.00 90.25 91 GLU A C 1
ATOM 751 O O . GLU A 1 91 ? -9.199 4.992 -2.573 1.00 90.25 91 GLU A O 1
ATOM 756 N N . ILE A 1 92 ? -8.670 5.794 -4.620 1.00 90.56 92 ILE A N 1
ATOM 757 C CA . ILE A 1 92 ? -7.555 4.885 -4.886 1.00 90.56 92 ILE A CA 1
ATOM 758 C C . ILE A 1 92 ? -6.253 5.564 -4.461 1.00 90.56 92 ILE A C 1
ATOM 760 O O . ILE A 1 92 ? -5.947 6.683 -4.874 1.00 90.56 92 ILE A O 1
ATOM 764 N N . TYR A 1 93 ? -5.467 4.840 -3.678 1.00 93.12 93 TYR A N 1
ATOM 765 C CA . TYR A 1 93 ? -4.153 5.227 -3.194 1.00 93.12 93 TYR A CA 1
ATOM 766 C C . TYR A 1 93 ? -3.099 4.238 -3.682 1.00 93.12 93 TYR A C 1
ATOM 768 O O . TYR A 1 93 ? -3.368 3.052 -3.901 1.00 93.12 93 TYR A O 1
ATOM 776 N N . GLY A 1 94 ? -1.883 4.745 -3.828 1.00 93.50 94 GLY A N 1
ATOM 777 C CA . GLY A 1 94 ? -0.691 3.948 -4.038 1.00 93.50 94 GLY A CA 1
ATOM 778 C C . GLY A 1 94 ? -0.000 3.701 -2.707 1.00 93.50 94 GLY A C 1
ATOM 779 O O . GLY A 1 94 ? 0.034 4.580 -1.844 1.00 93.50 94 GLY A O 1
ATOM 780 N N . VAL A 1 95 ? 0.560 2.507 -2.552 1.00 94.12 95 VAL A N 1
ATOM 781 C CA . VAL A 1 95 ? 1.467 2.177 -1.453 1.00 94.12 95 VAL A CA 1
ATOM 782 C C . VAL A 1 95 ? 2.757 1.660 -2.052 1.00 94.12 95 VAL A C 1
ATOM 784 O O . VAL A 1 95 ? 2.730 0.722 -2.848 1.00 94.12 95 VAL A O 1
ATOM 787 N N . VAL A 1 96 ? 3.875 2.261 -1.673 1.00 93.81 96 VAL A N 1
ATOM 788 C CA . VAL A 1 96 ? 5.201 1.914 -2.169 1.00 93.81 96 VAL A CA 1
ATOM 789 C C . VAL A 1 96 ? 6.020 1.352 -1.018 1.00 93.81 96 VAL A C 1
ATOM 791 O O . VAL A 1 96 ? 6.241 2.012 -0.007 1.00 93.81 96 VAL A O 1
ATOM 794 N N . PHE A 1 97 ? 6.456 0.112 -1.181 1.00 94.12 97 PHE A N 1
ATOM 795 C CA . PHE A 1 97 ? 7.443 -0.547 -0.345 1.00 94.12 97 PHE A CA 1
ATOM 796 C C . PHE A 1 97 ? 8.826 -0.349 -0.951 1.00 94.12 97 PHE A C 1
ATOM 798 O O . PHE A 1 97 ? 9.030 -0.667 -2.123 1.00 94.12 97 PHE A O 1
ATOM 805 N N . ILE A 1 98 ? 9.763 0.125 -0.138 1.00 91.75 98 ILE A N 1
ATOM 806 C CA . ILE A 1 98 ? 11.143 0.375 -0.534 1.00 91.75 98 ILE A CA 1
ATOM 807 C C . ILE A 1 98 ? 12.066 -0.425 0.375 1.00 91.75 98 ILE A C 1
ATOM 809 O O . ILE A 1 98 ? 12.062 -0.249 1.597 1.00 91.75 98 ILE A O 1
ATOM 813 N N . GLU A 1 99 ? 12.860 -1.306 -0.225 1.00 88.8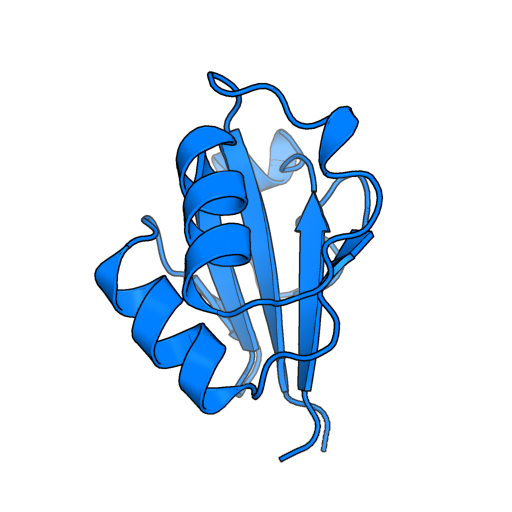8 99 GLU A N 1
ATOM 814 C CA . GLU A 1 99 ? 13.928 -2.008 0.477 1.00 88.88 99 GLU A CA 1
ATOM 815 C C . GLU A 1 99 ? 15.144 -1.081 0.611 1.00 88.88 99 GLU A C 1
ATOM 817 O O . GLU A 1 99 ? 15.604 -0.500 -0.370 1.00 88.88 99 GLU A O 1
ATOM 822 N N . LEU A 1 100 ? 15.644 -0.913 1.837 1.00 83.12 100 LEU A N 1
ATOM 823 C CA . LEU A 1 100 ? 16.847 -0.134 2.113 1.00 83.12 100 LEU A CA 1
ATOM 824 C C . LEU A 1 100 ? 18.023 -1.094 2.321 1.00 83.12 100 LEU A C 1
ATOM 826 O O . LEU A 1 100 ? 17.953 -1.985 3.178 1.00 83.12 100 LEU A O 1
ATOM 830 N N . TYR A 1 101 ? 19.084 -0.889 1.539 1.00 67.88 101 TYR A N 1
ATOM 831 C CA . TYR A 1 101 ? 20.346 -1.632 1.612 1.00 67.88 101 TYR A CA 1
ATOM 832 C C . TYR A 1 101 ? 21.272 -1.100 2.707 1.00 67.88 101 TYR A C 1
ATOM 834 O O . TYR A 1 101 ? 21.342 0.138 2.881 1.00 67.88 101 TYR A O 1
#

Sequence (101 aa):
MMSSIYYGKIKEERLATWQDNSEPYDILVDNHEIHRVGGWSFLDYANANFSDKVQVDWGSFAYKCSGKQLKKFQRKTLCEIEKIENVNDEEIYGVVFIELY

pLDDT: mean 88.92, std 5.38, range [60.62, 94.31]

Radius of gyration: 12.17 Å; chains: 1; bounding box: 34×24×32 Å